Protein AF-A0A352LKP2-F1 (afdb_monomer_lite)

Structure (mmCIF, N/CA/C/O backbone):
data_AF-A0A352LKP2-F1
#
_entry.id   AF-A0A352LKP2-F1
#
loop_
_atom_site.group_PDB
_atom_site.id
_atom_site.type_symbol
_atom_site.label_atom_id
_atom_site.label_alt_id
_atom_site.label_comp_id
_atom_site.label_asym_id
_atom_site.label_entity_id
_atom_site.label_seq_id
_atom_site.pdbx_PDB_ins_code
_atom_site.Cartn_x
_atom_site.Cartn_y
_atom_site.Cartn_z
_atom_site.occupancy
_atom_site.B_iso_or_equiv
_atom_site.auth_seq_id
_atom_site.auth_comp_id
_atom_site.auth_asym_id
_atom_site.auth_atom_id
_atom_site.pdbx_PDB_model_num
ATOM 1 N N . MET A 1 1 ? 4.709 1.953 8.388 1.00 75.00 1 MET A N 1
ATOM 2 C CA . MET A 1 1 ? 4.796 2.357 6.964 1.00 75.00 1 MET A CA 1
ATOM 3 C C . MET A 1 1 ? 6.215 2.318 6.408 1.00 75.00 1 MET A C 1
ATOM 5 O O . MET A 1 1 ? 6.361 1.936 5.257 1.00 75.00 1 MET A O 1
ATOM 9 N N . LEU A 1 2 ? 7.254 2.636 7.197 1.00 87.75 2 LEU A N 1
ATOM 10 C CA . LEU A 1 2 ? 8.653 2.654 6.737 1.00 87.75 2 LEU A CA 1
ATOM 11 C C . LEU A 1 2 ? 9.083 1.391 5.958 1.00 87.75 2 LEU A C 1
ATOM 13 O O . LEU A 1 2 ? 9.649 1.517 4.880 1.00 87.75 2 LEU A O 1
ATOM 17 N N . THR A 1 3 ? 8.749 0.191 6.447 1.00 89.69 3 THR A N 1
ATOM 18 C CA . THR A 1 3 ? 9.103 -1.087 5.797 1.00 89.69 3 THR A CA 1
ATOM 19 C C . THR A 1 3 ? 8.499 -1.245 4.399 1.00 89.69 3 THR A C 1
ATOM 21 O O . THR A 1 3 ? 9.198 -1.635 3.469 1.00 89.69 3 THR A O 1
ATOM 24 N N . ALA A 1 4 ? 7.215 -0.913 4.232 1.00 86.69 4 ALA A N 1
ATOM 25 C CA . ALA A 1 4 ? 6.540 -0.998 2.936 1.00 86.69 4 ALA A CA 1
ATOM 26 C C . ALA A 1 4 ? 7.125 0.016 1.940 1.00 86.69 4 ALA A C 1
ATOM 28 O O . ALA A 1 4 ? 7.395 -0.323 0.792 1.00 86.69 4 ALA A O 1
ATOM 29 N N . VAL A 1 5 ? 7.396 1.239 2.405 1.00 88.88 5 VAL A N 1
ATOM 30 C CA . VAL A 1 5 ? 8.001 2.297 1.585 1.00 88.88 5 VAL A CA 1
ATOM 31 C C . VAL A 1 5 ? 9.419 1.916 1.147 1.00 88.88 5 VAL A C 1
ATOM 33 O O . VAL A 1 5 ? 9.753 2.079 -0.022 1.00 88.88 5 VAL A O 1
ATOM 36 N N . ALA A 1 6 ? 10.231 1.344 2.039 1.00 91.50 6 ALA A N 1
ATOM 37 C CA . ALA A 1 6 ? 11.579 0.882 1.710 1.00 91.50 6 ALA A CA 1
ATOM 38 C C . ALA A 1 6 ? 11.575 -0.222 0.635 1.00 91.50 6 ALA A C 1
ATOM 40 O O . ALA A 1 6 ? 12.361 -0.162 -0.310 1.00 91.50 6 ALA A O 1
ATOM 41 N N . ALA A 1 7 ? 10.660 -1.192 0.738 1.00 88.38 7 ALA A N 1
ATOM 42 C CA . ALA A 1 7 ? 10.518 -2.260 -0.252 1.00 88.38 7 ALA A CA 1
ATOM 43 C C . ALA A 1 7 ? 10.079 -1.733 -1.631 1.00 88.38 7 ALA A C 1
ATOM 45 O O . ALA A 1 7 ? 10.605 -2.172 -2.653 1.00 88.38 7 ALA A O 1
ATOM 46 N N . ILE A 1 8 ? 9.154 -0.767 -1.666 1.00 88.56 8 ILE A N 1
ATOM 47 C CA . ILE A 1 8 ? 8.687 -0.144 -2.913 1.00 88.56 8 ILE A CA 1
ATOM 48 C C . ILE A 1 8 ? 9.816 0.662 -3.565 1.00 88.56 8 ILE A C 1
ATOM 50 O O . ILE A 1 8 ? 10.090 0.474 -4.746 1.00 88.56 8 ILE A O 1
ATOM 54 N N . LEU A 1 9 ? 10.520 1.505 -2.805 1.00 88.12 9 LEU A N 1
ATOM 55 C CA . LEU A 1 9 ? 11.622 2.322 -3.328 1.00 88.12 9 LEU A CA 1
ATOM 56 C C . LEU A 1 9 ? 12.781 1.474 -3.873 1.00 88.12 9 LEU A C 1
ATOM 58 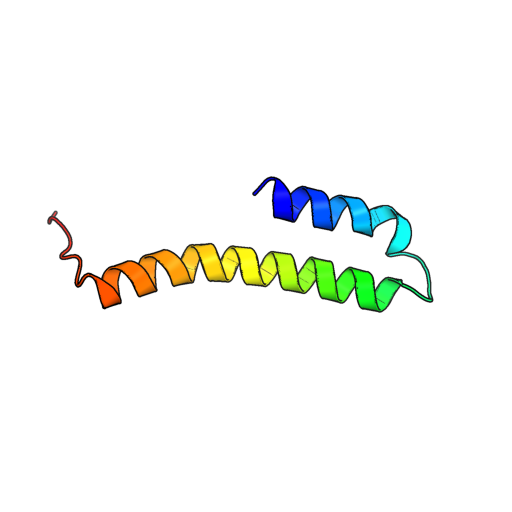O O . LEU A 1 9 ? 13.349 1.821 -4.906 1.00 88.12 9 LEU A O 1
ATOM 62 N N . GLY A 1 10 ? 13.095 0.339 -3.238 1.00 88.62 10 GLY A N 1
ATOM 63 C CA . GLY A 1 10 ? 14.116 -0.596 -3.727 1.00 88.62 10 GLY A CA 1
ATOM 64 C C . GLY A 1 10 ? 13.776 -1.253 -5.073 1.00 88.62 10 GLY A C 1
ATOM 65 O O . GLY A 1 10 ? 14.680 -1.639 -5.810 1.00 88.62 10 GLY A O 1
ATOM 66 N N . MET A 1 11 ? 12.488 -1.344 -5.424 1.00 88.00 11 MET A N 1
ATOM 67 C CA . MET A 1 11 ? 12.011 -1.914 -6.692 1.00 88.00 11 MET A CA 1
ATOM 68 C C . MET A 1 11 ? 11.993 -0.902 -7.848 1.00 88.00 11 MET A C 1
ATOM 70 O O . MET A 1 11 ? 12.102 -1.306 -9.006 1.00 88.00 11 MET A O 1
ATOM 74 N N . VAL A 1 12 ? 11.900 0.404 -7.563 1.00 88.19 12 VAL A N 1
ATOM 75 C CA . VAL A 1 12 ? 11.809 1.481 -8.572 1.00 88.19 12 VAL A CA 1
ATOM 76 C C . VAL A 1 12 ? 12.890 1.415 -9.666 1.00 88.19 12 VAL A C 1
ATOM 78 O O . VAL A 1 12 ? 12.519 1.493 -10.837 1.00 88.19 12 VAL A O 1
ATOM 81 N N . PRO A 1 13 ? 14.197 1.241 -9.371 1.00 85.88 13 PRO A N 1
ATOM 82 C CA . PRO A 1 13 ? 15.219 1.242 -10.424 1.00 85.88 13 PRO A CA 1
ATOM 83 C C . PRO A 1 13 ? 15.182 -0.001 -11.330 1.00 85.88 13 PRO A C 1
ATOM 85 O O . PRO A 1 13 ? 15.689 0.044 -12.447 1.00 85.88 13 PRO A O 1
ATOM 88 N N . ILE A 1 14 ? 14.583 -1.106 -10.873 1.00 84.38 14 ILE A N 1
ATOM 89 C CA . ILE A 1 14 ? 14.566 -2.403 -11.576 1.00 84.38 14 ILE A CA 1
ATOM 90 C C . ILE A 1 14 ? 13.234 -2.626 -12.318 1.00 84.38 14 ILE A C 1
ATOM 92 O O . ILE A 1 14 ? 13.167 -3.395 -13.280 1.00 84.38 14 ILE A O 1
ATOM 96 N N . ALA A 1 15 ? 12.186 -1.898 -11.917 1.00 81.38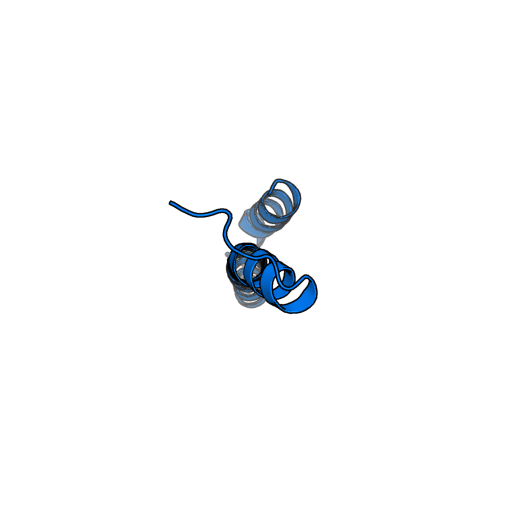 15 ALA A N 1
ATOM 97 C CA . ALA A 1 15 ? 10.847 -1.939 -12.494 1.00 81.38 15 ALA A CA 1
ATOM 98 C C . ALA A 1 15 ? 10.746 -1.655 -14.010 1.00 81.38 15 ALA A C 1
ATOM 100 O O . ALA A 1 15 ? 9.896 -2.274 -14.647 1.00 81.38 15 ALA A O 1
ATOM 101 N N . PRO A 1 16 ? 11.566 -0.788 -14.644 1.00 83.56 16 PRO A N 1
ATOM 102 C CA . PRO A 1 16 ? 11.459 -0.561 -16.088 1.00 83.56 16 PRO A CA 1
ATOM 103 C C . PRO A 1 16 ? 12.170 -1.626 -16.941 1.00 83.56 16 PRO A C 1
ATOM 105 O O . PRO A 1 16 ? 12.177 -1.521 -18.166 1.00 83.56 16 PRO A O 1
ATOM 108 N N . THR A 1 17 ? 12.791 -2.648 -16.341 1.00 88.12 17 THR A N 1
ATOM 109 C CA . THR A 1 17 ? 13.480 -3.702 -17.103 1.00 88.12 17 THR A CA 1
ATOM 110 C C . THR A 1 17 ? 12.501 -4.772 -17.595 1.00 88.12 17 THR A C 1
ATOM 112 O O . THR A 1 17 ? 11.593 -5.172 -16.872 1.00 88.12 17 THR A O 1
ATOM 115 N N . LEU A 1 18 ? 12.696 -5.294 -18.812 1.00 82.31 18 LEU A N 1
ATOM 116 C CA . LEU A 1 18 ? 11.811 -6.318 -19.400 1.00 82.31 18 LEU A CA 1
ATOM 117 C C . LEU A 1 18 ? 11.764 -7.624 -18.593 1.00 82.31 18 LEU A C 1
ATOM 119 O O . LEU A 1 18 ? 10.750 -8.314 -18.597 1.00 82.31 18 LEU A O 1
ATOM 123 N N . PHE A 1 19 ? 12.855 -7.960 -17.902 1.00 84.06 19 PHE A N 1
ATOM 124 C CA . PHE A 1 19 ? 12.955 -9.194 -17.127 1.00 84.06 19 PHE A CA 1
ATOM 125 C C . PHE A 1 19 ? 12.288 -9.078 -15.747 1.00 84.06 19 PHE A C 1
ATOM 127 O O . PHE A 1 19 ? 11.583 -9.992 -15.331 1.00 84.06 19 PHE A O 1
ATOM 134 N N . TRP A 1 20 ? 12.470 -7.954 -15.043 1.00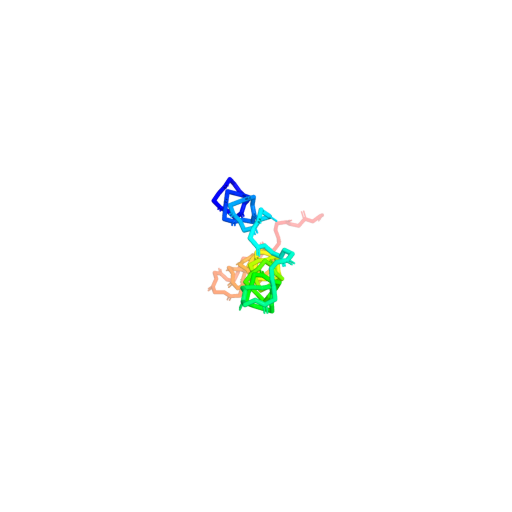 81.00 20 TRP A N 1
ATOM 135 C CA . TRP A 1 20 ? 11.980 -7.788 -13.666 1.00 81.00 20 TRP A CA 1
ATOM 136 C C . TRP A 1 20 ? 10.719 -6.929 -13.553 1.00 81.00 20 TRP A C 1
ATOM 138 O O . TRP A 1 20 ? 10.089 -6.921 -12.499 1.00 81.00 20 TRP A O 1
ATOM 148 N N . GLY A 1 21 ? 10.322 -6.218 -14.610 1.00 87.00 21 GLY A N 1
ATOM 149 C CA . GLY A 1 21 ? 9.210 -5.269 -14.576 1.00 87.00 21 GLY A CA 1
ATOM 150 C C . GLY A 1 21 ? 7.887 -5.874 -14.106 1.00 87.00 21 GLY A C 1
ATOM 151 O O . GLY A 1 21 ? 7.338 -5.391 -13.113 1.00 87.00 21 GLY A O 1
ATOM 152 N N . PRO A 1 22 ? 7.389 -6.969 -14.713 1.00 89.50 22 PRO A N 1
ATOM 153 C CA . PRO A 1 22 ? 6.140 -7.603 -14.283 1.00 89.50 22 PRO A CA 1
ATOM 154 C C . PRO A 1 22 ? 6.164 -8.046 -12.812 1.00 89.50 22 PRO A C 1
ATOM 156 O O . PRO A 1 22 ? 5.176 -7.893 -12.090 1.00 89.50 22 PRO A O 1
ATOM 159 N N . MET A 1 23 ? 7.309 -8.551 -12.344 1.00 92.62 23 MET A N 1
ATOM 160 C CA . MET A 1 23 ? 7.516 -8.953 -10.952 1.00 92.62 23 MET A CA 1
ATOM 161 C C . MET A 1 23 ? 7.495 -7.741 -10.013 1.00 92.62 23 MET A C 1
ATOM 163 O O . MET A 1 23 ? 6.796 -7.757 -9.000 1.00 92.62 23 MET A O 1
ATOM 167 N N . ALA A 1 24 ? 8.225 -6.683 -10.361 1.00 90.06 24 ALA A N 1
ATOM 168 C CA . ALA A 1 24 ? 8.322 -5.471 -9.562 1.00 90.06 24 ALA A CA 1
ATOM 169 C C . ALA A 1 24 ? 6.953 -4.796 -9.399 1.00 90.06 24 ALA A C 1
ATOM 171 O O . ALA A 1 24 ? 6.564 -4.462 -8.279 1.00 90.06 24 ALA A O 1
ATOM 172 N N . PHE A 1 25 ? 6.178 -4.667 -10.481 1.00 89.38 25 PHE A N 1
ATOM 173 C CA . PHE A 1 25 ? 4.819 -4.122 -10.416 1.00 89.38 25 PHE A CA 1
ATOM 174 C C . PHE A 1 25 ? 3.876 -4.994 -9.579 1.00 89.38 25 PHE A C 1
ATOM 176 O O . PHE A 1 25 ? 3.106 -4.455 -8.782 1.00 89.38 25 PHE A O 1
ATOM 183 N N . SER A 1 26 ? 3.975 -6.323 -9.690 1.00 93.75 26 SER A N 1
ATOM 184 C CA . SER A 1 26 ? 3.170 -7.249 -8.881 1.00 93.75 26 SER A CA 1
ATOM 185 C C . SER A 1 26 ? 3.459 -7.103 -7.383 1.00 93.75 26 SER A C 1
ATOM 187 O O . SER A 1 26 ? 2.532 -7.031 -6.577 1.00 93.75 26 SER A O 1
ATOM 189 N N . ILE A 1 27 ? 4.737 -7.004 -6.999 1.00 93.19 27 ILE A N 1
ATOM 190 C CA . ILE A 1 27 ? 5.152 -6.864 -5.597 1.00 93.19 27 ILE A CA 1
ATOM 191 C C . ILE A 1 27 ? 4.759 -5.493 -5.042 1.00 93.19 27 ILE A C 1
ATOM 193 O O . ILE A 1 27 ? 4.160 -5.428 -3.970 1.00 93.19 27 ILE A O 1
ATOM 197 N N . MET A 1 28 ? 5.043 -4.406 -5.767 1.00 93.19 28 MET A N 1
ATOM 198 C CA . MET A 1 28 ? 4.686 -3.049 -5.335 1.00 93.19 28 MET A CA 1
ATOM 199 C C . MET A 1 28 ? 3.170 -2.893 -5.162 1.00 93.19 28 MET A C 1
ATOM 201 O O . MET A 1 28 ? 2.715 -2.392 -4.132 1.00 93.19 28 MET A O 1
ATOM 205 N N . GLY A 1 29 ? 2.383 -3.370 -6.132 1.00 92.69 29 GLY A N 1
ATOM 206 C CA . GLY A 1 29 ? 0.923 -3.332 -6.066 1.00 92.69 29 GLY A CA 1
ATOM 207 C C . GLY A 1 29 ? 0.369 -4.194 -4.931 1.00 92.69 29 GLY A C 1
ATOM 208 O O . GLY A 1 29 ? -0.438 -3.718 -4.133 1.00 92.69 29 GLY A O 1
ATOM 209 N N . GLY A 1 30 ? 0.848 -5.436 -4.808 1.00 94.12 30 GLY A N 1
ATOM 210 C CA . GLY A 1 30 ? 0.428 -6.358 -3.753 1.00 94.12 30 GLY A CA 1
ATOM 211 C C . GLY A 1 30 ? 0.711 -5.819 -2.352 1.00 94.12 30 GLY A C 1
ATOM 212 O O . GLY A 1 30 ? -0.174 -5.840 -1.500 1.00 94.12 30 GLY A O 1
ATOM 213 N N . LEU A 1 31 ? 1.904 -5.261 -2.122 1.00 93.31 31 LEU A N 1
ATOM 214 C CA . LEU A 1 31 ? 2.272 -4.634 -0.848 1.00 93.31 31 LEU A CA 1
ATOM 215 C C . LEU A 1 31 ? 1.388 -3.434 -0.517 1.00 93.31 31 LEU A C 1
ATOM 217 O O . LEU A 1 31 ? 0.964 -3.292 0.631 1.00 93.31 31 LEU A O 1
ATOM 221 N N . MET A 1 32 ? 1.091 -2.585 -1.500 1.00 91.31 32 MET A N 1
ATOM 222 C CA . MET A 1 32 ? 0.236 -1.420 -1.288 1.00 91.31 32 MET A CA 1
ATOM 223 C C . MET A 1 32 ? -1.179 -1.847 -0.882 1.00 91.31 32 MET A C 1
ATOM 225 O O . MET A 1 32 ? -1.692 -1.402 0.146 1.00 91.31 32 MET A O 1
ATOM 229 N N . VAL A 1 33 ? -1.782 -2.772 -1.636 1.00 95.19 33 VAL A N 1
ATOM 230 C CA . VAL A 1 33 ? -3.129 -3.287 -1.351 1.00 95.19 33 VAL A CA 1
ATOM 231 C C . VAL A 1 33 ? -3.167 -4.020 -0.012 1.00 95.19 33 VAL A C 1
ATOM 233 O O . VAL A 1 33 ? -4.059 -3.765 0.792 1.00 95.19 33 VAL A O 1
ATOM 236 N N . ALA A 1 34 ? -2.184 -4.876 0.274 1.00 93.56 34 ALA A N 1
ATOM 237 C CA . ALA A 1 34 ? -2.100 -5.601 1.539 1.00 93.56 34 ALA A CA 1
ATOM 238 C C . ALA A 1 34 ? -1.950 -4.654 2.736 1.00 93.56 34 ALA A C 1
ATOM 240 O O . ALA A 1 34 ? -2.550 -4.886 3.785 1.00 93.56 34 ALA A O 1
ATOM 241 N N . THR A 1 35 ? -1.188 -3.568 2.585 1.00 93.31 35 THR A N 1
ATOM 242 C CA . THR A 1 35 ? -1.018 -2.560 3.638 1.00 93.31 35 THR A CA 1
ATOM 243 C C . THR A 1 35 ? -2.343 -1.868 3.942 1.00 93.31 35 THR A C 1
ATOM 245 O O . THR A 1 35 ? -2.749 -1.815 5.101 1.00 93.31 35 THR A O 1
ATOM 248 N N . VAL A 1 36 ? -3.051 -1.396 2.911 1.00 94.12 36 VAL A N 1
ATOM 249 C CA . VAL A 1 36 ? -4.371 -0.764 3.070 1.00 94.12 36 VAL A CA 1
ATOM 250 C C . VAL A 1 36 ? -5.371 -1.749 3.673 1.00 94.12 36 VAL A C 1
ATOM 252 O O . VAL A 1 36 ? -6.047 -1.424 4.647 1.00 94.12 36 VAL A O 1
ATOM 255 N N . LEU A 1 37 ? -5.421 -2.974 3.148 1.00 95.12 37 LEU A N 1
ATOM 256 C CA . LEU A 1 37 ? -6.310 -4.013 3.650 1.00 95.12 37 LEU A CA 1
ATOM 257 C C . LEU A 1 37 ? -6.008 -4.352 5.108 1.00 95.12 37 LEU A C 1
ATOM 259 O O . LEU A 1 37 ? -6.940 -4.527 5.878 1.00 95.12 37 LEU A O 1
ATOM 263 N N . THR A 1 38 ? -4.741 -4.402 5.518 1.00 93.44 38 THR A N 1
ATOM 264 C CA . THR A 1 38 ? -4.374 -4.647 6.919 1.00 93.44 38 THR A CA 1
ATOM 265 C C . THR A 1 38 ? -4.842 -3.501 7.804 1.00 93.44 38 THR A C 1
ATOM 267 O O . THR A 1 38 ? -5.457 -3.753 8.829 1.00 93.44 38 THR A O 1
ATOM 270 N N . LEU A 1 39 ? -4.626 -2.245 7.407 1.00 92.81 39 LEU A N 1
ATOM 271 C CA . LEU A 1 39 ? -5.084 -1.094 8.193 1.00 92.81 39 LEU A CA 1
ATOM 272 C C . LEU A 1 39 ? -6.602 -1.075 8.399 1.00 92.81 39 LEU A C 1
ATOM 274 O O . LEU A 1 39 ? -7.055 -0.606 9.436 1.00 92.81 39 LEU A O 1
ATOM 278 N N . LEU A 1 40 ? -7.376 -1.572 7.431 1.00 92.88 40 LEU A N 1
ATOM 279 C CA . LEU A 1 40 ? -8.839 -1.628 7.509 1.00 92.88 40 LEU A CA 1
ATOM 280 C C . LEU A 1 40 ? -9.350 -2.904 8.192 1.00 92.88 40 LEU A C 1
ATOM 282 O O . LEU A 1 40 ? -10.270 -2.862 9.004 1.00 92.88 40 LEU A O 1
ATOM 286 N N . SER A 1 41 ? -8.749 -4.047 7.874 1.00 92.38 41 SER A N 1
ATOM 287 C CA . SER A 1 41 ? -9.145 -5.362 8.379 1.00 92.38 41 SER A CA 1
ATOM 288 C C . SER A 1 41 ? -8.730 -5.554 9.831 1.00 92.38 41 SER A C 1
ATOM 290 O O . SER A 1 41 ? -9.499 -6.086 10.621 1.00 92.38 41 SER A O 1
ATOM 292 N N . LEU A 1 42 ? -7.548 -5.077 10.222 1.00 93.06 42 LEU A N 1
ATOM 293 C CA . LEU A 1 42 ? -7.037 -5.227 11.581 1.00 93.06 42 LEU A CA 1
ATOM 294 C C . LEU A 1 42 ? -7.956 -4.607 12.655 1.00 93.06 42 LEU A C 1
ATOM 296 O O . LEU A 1 42 ? -8.261 -5.321 13.609 1.00 93.06 42 LEU A O 1
ATOM 300 N N . PRO A 1 43 ? -8.464 -3.359 12.540 1.00 87.88 43 PRO A N 1
ATOM 301 C CA . PRO A 1 43 ? -9.418 -2.822 13.512 1.00 87.88 43 PRO A CA 1
ATOM 302 C C . PRO A 1 43 ? -10.768 -3.545 13.458 1.00 87.88 43 PRO A C 1
ATOM 304 O O . PRO A 1 43 ? -11.353 -3.805 14.506 1.00 87.88 43 PRO A O 1
ATOM 307 N N . ALA A 1 44 ? -11.246 -3.929 12.270 1.00 90.00 44 ALA A N 1
ATOM 308 C CA . ALA A 1 44 ? -12.501 -4.668 12.131 1.00 90.00 44 ALA A CA 1
ATOM 309 C C . ALA A 1 44 ? -12.427 -6.050 12.806 1.00 90.00 44 ALA A C 1
ATOM 311 O O . ALA A 1 44 ? -13.307 -6.421 13.585 1.00 90.00 44 ALA A 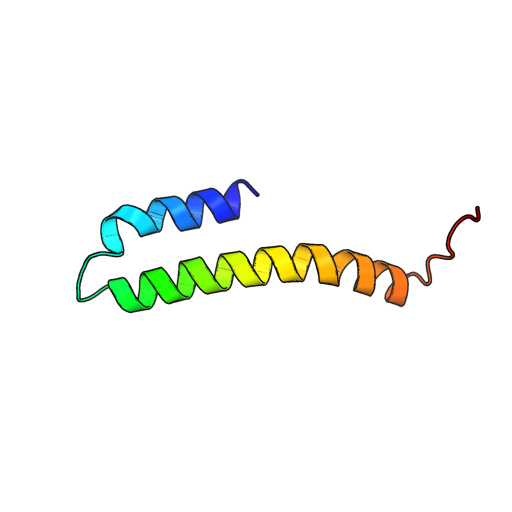O 1
ATOM 312 N N . ALA A 1 45 ? -11.343 -6.788 12.564 1.00 91.19 45 ALA A N 1
ATOM 313 C CA . ALA A 1 45 ? -11.061 -8.066 13.200 1.00 91.19 45 ALA A CA 1
ATOM 314 C C . ALA A 1 45 ? -10.862 -7.905 14.712 1.00 91.19 45 ALA A C 1
ATOM 316 O O . ALA A 1 45 ? -11.373 -8.715 15.481 1.00 91.19 45 ALA A O 1
ATOM 317 N N . TYR A 1 46 ? -10.182 -6.842 15.153 1.00 92.94 46 TYR A N 1
ATOM 318 C CA . TYR A 1 46 ? -10.006 -6.541 16.572 1.00 92.94 46 TYR A CA 1
ATOM 319 C C . TYR A 1 46 ? -11.352 -6.328 17.277 1.00 92.94 46 TYR A C 1
ATOM 321 O O . TYR A 1 46 ? -11.621 -6.961 18.296 1.00 92.94 46 TYR A O 1
ATOM 329 N N . VAL A 1 47 ? -12.242 -5.508 16.709 1.00 92.88 47 VAL A N 1
ATOM 330 C CA . VAL A 1 47 ? -13.589 -5.285 17.259 1.00 92.88 47 VAL A CA 1
ATOM 331 C C . VAL A 1 47 ? -14.395 -6.586 17.301 1.00 92.88 47 VAL A C 1
ATOM 333 O O . VAL A 1 47 ? -15.063 -6.846 18.299 1.00 92.88 47 VAL A O 1
ATOM 336 N N . LEU A 1 48 ? -14.305 -7.428 16.265 1.00 90.88 48 LEU A N 1
ATOM 337 C CA . LEU A 1 48 ? -15.008 -8.712 16.204 1.00 90.88 48 LEU A CA 1
ATOM 338 C C . LEU A 1 48 ? -14.518 -9.704 17.273 1.00 90.88 48 LEU A C 1
ATOM 340 O O . LEU A 1 48 ? -15.334 -10.331 17.948 1.00 90.88 48 LEU A O 1
ATOM 344 N N . VAL A 1 49 ? -13.197 -9.837 17.434 1.00 93.12 49 VAL A N 1
ATOM 345 C CA . VAL A 1 49 ? -12.570 -10.771 18.384 1.00 93.12 49 VAL A CA 1
ATOM 346 C C . VAL A 1 49 ? -12.783 -10.317 19.825 1.00 93.12 49 VAL A C 1
ATOM 348 O O . VAL A 1 49 ? -13.203 -11.110 20.665 1.00 93.12 49 VAL A O 1
ATOM 351 N N . TYR A 1 50 ? -12.538 -9.039 20.115 1.00 90.94 50 TYR A N 1
ATOM 352 C CA . TYR A 1 50 ? -12.623 -8.500 21.474 1.00 90.94 50 TYR A CA 1
ATOM 353 C C . TYR A 1 50 ? -14.021 -7.977 21.837 1.00 90.94 50 TYR A C 1
ATOM 355 O O . TYR A 1 50 ? -14.223 -7.517 22.958 1.00 90.94 50 TYR A O 1
ATOM 363 N N 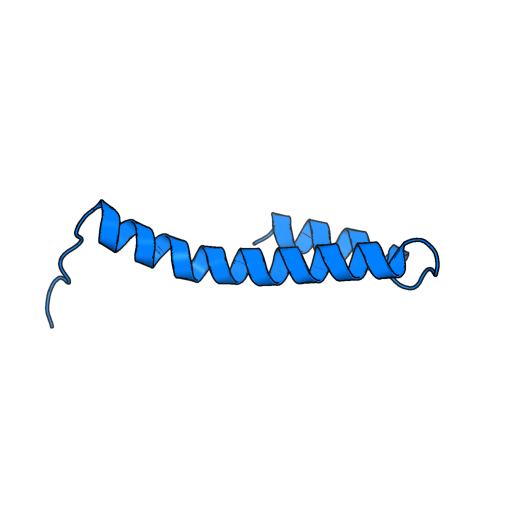. ARG A 1 51 ? -14.998 -8.061 20.916 1.00 82.81 51 ARG A N 1
ATOM 364 C CA . ARG A 1 51 ? -16.374 -7.544 21.069 1.00 82.81 51 ARG A CA 1
ATOM 365 C C . ARG A 1 51 ? -16.403 -6.127 21.648 1.00 82.81 51 ARG A C 1
ATOM 367 O O . ARG A 1 51 ? -17.195 -5.836 22.548 1.00 82.81 51 ARG A O 1
ATOM 374 N N . VAL A 1 52 ? -15.516 -5.266 21.148 1.00 80.38 52 VAL A N 1
ATOM 375 C CA . VAL A 1 52 ? -15.373 -3.887 21.630 1.00 80.38 52 VAL A CA 1
ATOM 376 C C . VAL A 1 52 ? -16.712 -3.177 21.440 1.00 80.38 52 VAL A C 1
ATOM 378 O O . VAL A 1 52 ? -17.181 -3.015 20.312 1.00 80.38 52 VAL A O 1
ATOM 381 N N . ARG A 1 53 ? -17.363 -2.804 22.548 1.00 74.38 53 ARG A N 1
ATOM 382 C CA . ARG A 1 53 ? -18.577 -1.985 22.507 1.00 74.38 53 ARG A CA 1
ATOM 383 C C . ARG A 1 53 ? -18.161 -0.546 22.207 1.00 74.38 53 ARG A C 1
ATOM 385 O O . ARG A 1 53 ? -17.198 -0.086 22.816 1.00 74.38 53 ARG A O 1
ATOM 392 N N . PRO A 1 54 ? -18.856 0.164 21.307 1.00 70.31 54 PRO A N 1
ATOM 393 C CA . PRO A 1 54 ? -18.636 1.593 21.165 1.00 70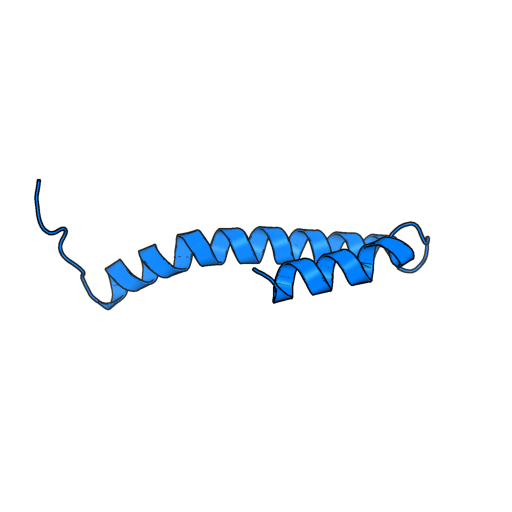.31 54 PRO A CA 1
ATOM 394 C C . PRO A 1 54 ? -18.963 2.264 22.505 1.00 70.31 54 PRO A C 1
ATOM 396 O O . PRO A 1 54 ? -20.089 2.156 22.992 1.00 70.31 54 PRO A O 1
ATOM 399 N N . GLU A 1 55 ? -17.971 2.902 23.127 1.00 62.78 55 GLU A N 1
ATOM 400 C CA . GLU A 1 55 ? -18.223 3.882 24.184 1.00 62.78 55 GLU A CA 1
ATOM 401 C C . GLU A 1 55 ? -18.989 5.034 23.521 1.00 62.78 55 GLU A C 1
ATOM 403 O O . GLU A 1 55 ? -18.543 5.587 22.516 1.00 62.78 55 GLU A O 1
ATOM 408 N N . GLY A 1 56 ? -20.226 5.236 23.979 1.00 60.56 56 GLY A N 1
ATOM 409 C CA . GLY A 1 56 ? -21.286 5.928 23.249 1.00 60.56 56 GLY A CA 1
ATOM 410 C C . GLY A 1 56 ? -21.021 7.393 22.902 1.00 60.56 56 GLY A C 1
ATOM 411 O O . GLY A 1 56 ? -20.167 8.055 23.491 1.00 60.56 56 GLY A O 1
ATOM 412 N N . GLY A 1 57 ? -21.810 7.872 21.935 1.00 40.78 57 GLY A N 1
ATOM 413 C CA . GLY A 1 57 ? -22.129 9.292 21.777 1.00 40.78 57 GLY A CA 1
ATOM 414 C C . GLY A 1 57 ? -23.215 9.741 22.745 1.00 40.78 57 GLY A C 1
ATOM 415 O O . GLY A 1 57 ? -23.922 8.861 23.292 1.00 40.78 57 GLY A O 1
#

Secondary structure (DSSP, 8-state):
-HHHHHHHHHHTTTTTSTTTHHHHHHHHHHHHHHHHHHHHHHHHHHHHHHT-PPPP-

Foldseek 3Di:
DVVLVVLLVVLVVVCVDPVCVVVSCVSNVVSVVVVVCCVVVVVVVVCVVVVDDPPDD

Radius of gyration: 17.04 Å; chains: 1; bounding box: 37×20×44 Å

Sequence (57 aa):
MLTAVAAILGMVPIAPTLFWGPMAFSIMGGLMVATVLTLLSLPAAYVLVYRVRPEGG

pLDDT: mean 86.98, std 9.51, range [40.78, 95.19]